Protein AF-A0A940FEA3-F1 (afdb_monomer_lite)

Structure (mmCIF, N/CA/C/O backbone):
data_AF-A0A940FEA3-F1
#
_entry.id   AF-A0A940FEA3-F1
#
loop_
_atom_site.group_PDB
_atom_site.id
_atom_site.type_symbol
_atom_site.label_atom_id
_atom_site.label_alt_id
_atom_site.label_comp_id
_atom_site.label_asym_id
_atom_site.label_entity_id
_atom_site.label_seq_id
_atom_site.pdbx_PDB_ins_code
_atom_site.Cartn_x
_atom_site.Cartn_y
_atom_site.Cartn_z
_atom_site.occupancy
_atom_site.B_iso_or_equiv
_atom_site.auth_seq_id
_atom_site.auth_comp_id
_atom_site.auth_asym_id
_atom_site.auth_atom_id
_atom_site.pdbx_PDB_model_num
ATOM 1 N N . VAL A 1 1 ? 3.876 -11.139 -5.359 1.00 53.81 1 VAL A N 1
ATOM 2 C CA . VAL A 1 1 ? 2.792 -10.205 -4.979 1.00 53.81 1 VAL A CA 1
ATOM 3 C C . VAL A 1 1 ? 2.624 -10.306 -3.474 1.00 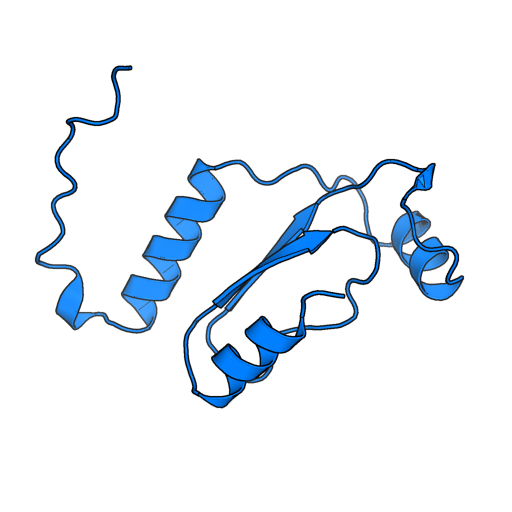53.81 1 VAL A C 1
ATOM 5 O O . VAL A 1 1 ? 2.268 -11.374 -3.001 1.00 53.81 1 VAL A O 1
ATOM 8 N N . ASN A 1 2 ? 2.935 -9.244 -2.728 1.00 60.75 2 ASN A N 1
ATOM 9 C CA . ASN A 1 2 ? 2.856 -9.226 -1.259 1.00 60.75 2 ASN A CA 1
ATOM 10 C C . ASN A 1 2 ? 1.552 -8.560 -0.764 1.00 60.75 2 ASN A C 1
ATOM 12 O O . ASN A 1 2 ? 1.538 -7.953 0.298 1.00 60.75 2 ASN A O 1
ATOM 16 N N . SER A 1 3 ? 0.454 -8.639 -1.531 1.00 77.25 3 SER A N 1
ATOM 17 C CA . SER A 1 3 ? -0.839 -8.023 -1.172 1.00 77.25 3 SER A CA 1
ATOM 18 C C . SER A 1 3 ? -1.688 -8.875 -0.221 1.00 77.25 3 SER A C 1
ATOM 20 O O . SER A 1 3 ? -2.644 -8.371 0.356 1.00 77.25 3 SER A O 1
ATOM 22 N N . GLY A 1 4 ? -1.341 -10.151 -0.011 1.00 87.19 4 GLY A N 1
ATOM 23 C CA . GLY A 1 4 ? -2.061 -11.043 0.908 1.00 87.19 4 GLY A CA 1
ATOM 24 C C . GLY A 1 4 ? -2.224 -10.464 2.324 1.00 87.19 4 GLY A C 1
ATOM 25 O O . GLY A 1 4 ? -3.357 -10.368 2.794 1.00 87.19 4 GLY A O 1
ATOM 26 N N . PRO A 1 5 ? -1.142 -10.003 2.983 1.00 91.31 5 PRO A N 1
ATOM 27 C CA . PRO A 1 5 ? -1.230 -9.353 4.292 1.00 91.31 5 PRO A CA 1
ATOM 28 C C . PRO A 1 5 ? -2.134 -8.115 4.312 1.00 91.31 5 PRO A C 1
ATOM 30 O O . PRO A 1 5 ? -2.871 -7.917 5.273 1.00 91.31 5 PRO A O 1
ATOM 33 N N . VAL A 1 6 ? -2.130 -7.320 3.237 1.00 92.12 6 VAL A N 1
ATOM 34 C CA . VAL A 1 6 ? -2.987 -6.130 3.105 1.00 92.12 6 VAL A CA 1
ATOM 35 C C . VAL A 1 6 ? -4.467 -6.523 3.106 1.00 92.12 6 VAL A C 1
ATOM 37 O O . VAL A 1 6 ? -5.273 -5.901 3.792 1.00 92.12 6 VAL A O 1
ATOM 40 N N . HIS A 1 7 ? -4.830 -7.592 2.394 1.00 92.06 7 HIS A N 1
ATOM 41 C CA . HIS A 1 7 ? -6.206 -8.092 2.391 1.00 92.06 7 HIS A CA 1
ATOM 42 C C . HIS A 1 7 ? -6.623 -8.682 3.738 1.00 92.06 7 HIS A C 1
ATOM 44 O O . HIS A 1 7 ? -7.767 -8.502 4.145 1.00 92.06 7 HIS A O 1
ATOM 50 N N . ILE A 1 8 ? -5.710 -9.351 4.446 1.00 94.38 8 ILE A N 1
ATOM 51 C CA . ILE A 1 8 ? -5.982 -9.848 5.800 1.00 94.38 8 ILE A CA 1
ATOM 52 C C . ILE A 1 8 ? -6.247 -8.674 6.747 1.00 94.38 8 ILE A C 1
ATOM 54 O O . ILE A 1 8 ? -7.244 -8.702 7.460 1.00 94.38 8 ILE A O 1
ATOM 58 N N . ALA A 1 9 ? -5.407 -7.635 6.718 1.00 94.75 9 ALA A N 1
ATOM 59 C CA . ALA A 1 9 ? -5.597 -6.429 7.521 1.00 94.75 9 ALA A CA 1
ATOM 60 C C . ALA A 1 9 ? -6.951 -5.758 7.230 1.00 94.75 9 ALA A C 1
ATOM 62 O O . ALA A 1 9 ? -7.700 -5.472 8.162 1.00 94.75 9 ALA A O 1
ATOM 63 N N . ALA A 1 10 ? -7.317 -5.616 5.951 1.00 94.69 10 ALA A N 1
ATOM 64 C CA . ALA A 1 10 ? -8.627 -5.102 5.556 1.00 94.69 10 ALA A CA 1
ATOM 65 C C . ALA A 1 10 ? -9.784 -5.974 6.079 1.00 94.69 10 ALA A C 1
ATOM 67 O O . ALA A 1 10 ? -10.760 -5.453 6.613 1.00 94.69 10 ALA A O 1
ATOM 68 N N . ALA A 1 11 ? -9.662 -7.304 5.992 1.00 95.62 11 ALA A N 1
ATOM 69 C CA . ALA A 1 11 ? -10.689 -8.240 6.454 1.00 95.62 11 ALA A CA 1
ATOM 70 C C . ALA A 1 11 ? -10.932 -8.183 7.972 1.00 95.62 11 ALA A C 1
ATOM 72 O O . ALA A 1 11 ? -12.039 -8.479 8.419 1.00 95.62 11 ALA A O 1
ATOM 73 N N . VAL A 1 12 ? -9.925 -7.794 8.759 1.00 96.31 12 VAL A N 1
ATOM 74 C CA . VAL A 1 12 ? -10.050 -7.591 10.213 1.00 96.31 12 VAL A CA 1
ATOM 75 C C . VAL A 1 12 ? -10.244 -6.119 10.599 1.00 96.31 12 VAL A C 1
ATOM 77 O O . VAL A 1 12 ? -10.112 -5.770 11.769 1.00 96.31 12 VAL A O 1
ATOM 80 N N . ASN A 1 13 ? -10.593 -5.266 9.628 1.00 94.94 13 ASN A N 1
ATOM 81 C CA . ASN A 1 13 ? -10.852 -3.835 9.798 1.00 94.94 13 ASN A CA 1
ATOM 82 C C . ASN A 1 13 ? -9.678 -3.049 10.416 1.00 94.94 13 ASN A C 1
ATOM 84 O O . ASN A 1 13 ? -9.874 -2.078 11.148 1.00 94.94 13 ASN A O 1
ATOM 88 N N . THR A 1 14 ? -8.451 -3.474 10.119 1.00 95.25 14 THR A N 1
ATOM 89 C CA . THR A 1 14 ? -7.237 -2.736 10.471 1.00 95.25 14 THR A CA 1
ATOM 90 C C . THR A 1 14 ? -6.947 -1.710 9.376 1.00 95.25 14 THR A C 1
ATOM 92 O O . THR A 1 14 ? -6.807 -2.118 8.220 1.00 95.25 14 THR A O 1
ATOM 95 N N . PRO A 1 15 ? -6.823 -0.407 9.694 1.00 95.06 15 PRO A N 1
ATOM 96 C CA . PRO A 1 15 ? -6.459 0.598 8.701 1.00 95.06 15 PRO A CA 1
ATOM 97 C C . PRO A 1 15 ? -5.078 0.322 8.096 1.00 95.06 15 PRO A C 1
ATOM 99 O O . PRO A 1 15 ? -4.172 -0.138 8.795 1.00 95.06 15 PRO A O 1
ATOM 102 N N . VAL A 1 16 ? -4.900 0.605 6.802 1.00 94.25 16 VAL A N 1
ATOM 103 C CA . VAL A 1 16 ? -3.663 0.262 6.075 1.00 94.25 16 VAL A CA 1
ATOM 104 C C . VAL A 1 16 ? -3.138 1.405 5.220 1.00 94.25 16 VAL A C 1
ATOM 106 O O . VAL A 1 16 ? -3.883 2.074 4.514 1.00 94.25 16 VAL A O 1
ATOM 109 N N . ILE A 1 17 ? -1.818 1.562 5.214 1.00 93.75 17 ILE A N 1
ATOM 110 C CA . ILE A 1 17 ? -1.109 2.345 4.202 1.00 93.75 17 ILE A CA 1
ATOM 111 C C . ILE A 1 17 ? -0.300 1.380 3.361 1.00 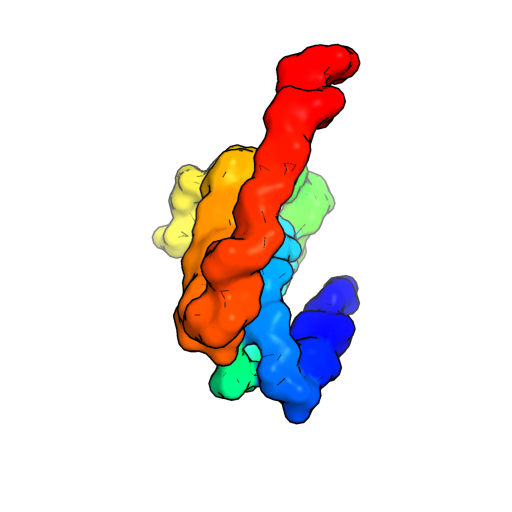93.75 17 ILE A C 1
ATOM 113 O O . ILE A 1 17 ? 0.398 0.516 3.897 1.00 93.75 17 ILE A O 1
ATOM 117 N N . VAL A 1 18 ? -0.424 1.503 2.042 1.00 90.94 18 VAL A N 1
ATOM 118 C CA . VAL A 1 18 ? 0.157 0.540 1.113 1.00 90.94 18 VAL A CA 1
ATOM 119 C C . VAL A 1 18 ? 1.057 1.233 0.108 1.00 90.94 18 VAL A C 1
ATOM 121 O O . VAL A 1 18 ? 0.646 2.161 -0.580 1.00 90.94 18 VAL A O 1
ATOM 124 N N . LEU A 1 19 ? 2.288 0.735 0.003 1.00 89.44 19 LEU A N 1
ATOM 125 C CA . LEU A 1 19 ? 3.237 1.127 -1.031 1.00 89.44 19 LEU A CA 1
ATOM 126 C C . LEU A 1 19 ? 3.167 0.101 -2.164 1.00 89.44 19 LEU A C 1
ATOM 128 O O . LEU A 1 19 ? 3.588 -1.048 -1.995 1.00 89.44 19 LEU A O 1
ATOM 132 N N . TYR A 1 20 ? 2.640 0.501 -3.318 1.00 87.69 20 TYR A N 1
ATOM 133 C CA . TYR A 1 20 ? 2.563 -0.353 -4.495 1.00 87.69 20 TYR A CA 1
ATOM 134 C C . TYR A 1 20 ? 3.570 0.054 -5.559 1.00 87.69 20 TYR A C 1
ATOM 136 O O . TYR A 1 20 ? 3.480 1.109 -6.180 1.00 87.69 20 TYR A O 1
ATOM 144 N N . ALA A 1 21 ? 4.486 -0.868 -5.842 1.00 86.25 21 ALA A N 1
ATOM 145 C CA . ALA A 1 21 ? 5.272 -0.811 -7.059 1.00 86.25 21 ALA A CA 1
ATOM 146 C C . ALA A 1 21 ? 4.333 -0.820 -8.273 1.00 86.25 21 ALA A C 1
ATOM 148 O O . ALA A 1 21 ? 3.383 -1.613 -8.322 1.00 86.25 21 ALA A O 1
ATOM 149 N N . LEU A 1 22 ? 4.664 -0.035 -9.296 1.00 82.69 22 LEU A N 1
ATOM 150 C CA . LEU A 1 22 ? 3.981 -0.006 -10.597 1.00 82.69 22 LEU A CA 1
ATOM 151 C C . LEU A 1 22 ? 4.214 -1.273 -11.449 1.00 82.69 22 LEU A C 1
ATOM 153 O O . LEU A 1 22 ? 4.395 -1.233 -12.660 1.00 82.69 22 LEU A O 1
ATOM 157 N N . THR A 1 23 ? 4.201 -2.441 -10.811 1.00 76.81 23 THR A N 1
ATOM 158 C CA . THR A 1 23 ? 4.293 -3.759 -11.449 1.00 76.81 23 THR A CA 1
ATOM 159 C C . THR A 1 23 ? 2.968 -4.513 -11.426 1.00 76.81 23 THR A C 1
ATOM 161 O O . THR A 1 23 ? 2.792 -5.422 -12.233 1.00 76.81 23 THR A O 1
ATOM 164 N N . ASN A 1 24 ? 2.032 -4.160 -10.533 1.00 70.62 24 ASN A N 1
ATOM 165 C CA . ASN A 1 24 ? 0.670 -4.708 -10.514 1.00 70.62 24 ASN A CA 1
ATOM 166 C C . ASN A 1 24 ? -0.298 -3.895 -9.610 1.00 70.62 24 ASN A C 1
ATOM 168 O O . ASN A 1 24 ? -0.648 -4.366 -8.525 1.00 70.62 24 ASN A O 1
ATOM 172 N N . PRO A 1 25 ? -0.768 -2.705 -10.029 1.00 69.94 25 PRO A N 1
ATOM 173 C CA . PRO A 1 25 ? -1.678 -1.848 -9.251 1.00 69.94 25 PRO A CA 1
ATOM 174 C C . PRO A 1 25 ? -3.134 -2.364 -9.127 1.00 69.94 25 PRO A C 1
ATOM 176 O O . PRO A 1 25 ? -4.036 -1.605 -8.795 1.00 69.94 25 PRO A O 1
ATOM 179 N N . GLN A 1 26 ? -3.410 -3.646 -9.391 1.00 73.25 26 GLN A N 1
ATOM 180 C CA . GLN A 1 26 ? -4.778 -4.190 -9.499 1.00 73.25 26 GLN A CA 1
ATOM 181 C C . GLN A 1 26 ? -5.384 -4.665 -8.162 1.00 73.25 26 GLN A C 1
ATOM 183 O O . GLN A 1 26 ? -6.462 -5.259 -8.143 1.00 73.25 26 GLN A O 1
ATOM 188 N N . HIS A 1 27 ? -4.708 -4.429 -7.036 1.00 78.44 27 HIS A N 1
ATOM 189 C CA . HIS A 1 27 ? -5.144 -4.882 -5.716 1.00 78.44 27 HIS A CA 1
ATOM 190 C C . HIS A 1 27 ? -5.294 -3.688 -4.784 1.00 78.44 27 HIS A C 1
ATOM 192 O O . HIS A 1 27 ? -4.302 -3.112 -4.369 1.00 78.44 27 HIS A O 1
ATOM 198 N N . ILE A 1 28 ? -6.531 -3.323 -4.462 1.00 85.38 28 ILE A N 1
ATOM 199 C CA . ILE A 1 28 ? -6.852 -2.209 -3.564 1.00 85.38 28 ILE A CA 1
ATOM 200 C C . ILE A 1 28 ? -7.487 -2.791 -2.291 1.00 85.38 28 ILE A C 1
ATOM 202 O O . ILE A 1 28 ? -8.318 -3.702 -2.404 1.00 85.38 28 ILE A O 1
ATOM 206 N N . PRO A 1 29 ? -7.112 -2.321 -1.084 1.00 90.44 29 PRO A N 1
ATOM 207 C CA . PRO A 1 29 ? -7.816 -2.680 0.144 1.00 90.44 29 PRO A CA 1
ATOM 208 C C . PRO A 1 29 ? -9.301 -2.312 0.032 1.00 90.44 29 PRO A C 1
ATOM 210 O O . PRO A 1 29 ? -9.647 -1.177 -0.289 1.00 90.44 29 PRO A O 1
ATOM 213 N N . TRP A 1 30 ? -10.192 -3.271 0.277 1.00 93.31 30 TRP A N 1
ATOM 214 C CA . TRP A 1 30 ? -11.631 -3.067 0.112 1.00 93.31 30 TRP A CA 1
ATOM 215 C C . TRP A 1 30 ? -12.307 -2.767 1.448 1.00 93.31 30 TRP A C 1
ATOM 217 O O . TRP A 1 30 ? -12.121 -3.516 2.404 1.00 93.31 30 TRP A O 1
ATOM 227 N N . MET A 1 31 ? -13.134 -1.715 1.482 1.00 94.00 31 MET A N 1
ATOM 228 C CA . MET A 1 31 ? -13.981 -1.344 2.629 1.00 94.00 31 MET A CA 1
ATOM 229 C C . MET A 1 31 ? -13.236 -1.180 3.969 1.00 94.00 31 MET A C 1
ATOM 231 O O . MET A 1 31 ? -13.759 -1.532 5.022 1.00 94.00 31 MET A O 1
ATOM 235 N N . VAL A 1 32 ? -12.035 -0.609 3.942 1.00 95.31 32 VAL A N 1
ATOM 236 C CA . VAL A 1 32 ? -11.278 -0.237 5.145 1.00 95.31 32 VAL A CA 1
ATOM 237 C C . VAL A 1 32 ? -10.666 1.146 4.947 1.00 95.31 32 VAL A C 1
ATOM 239 O O . VAL A 1 32 ? -10.413 1.530 3.805 1.00 95.31 32 VAL A O 1
ATOM 242 N N . GLU A 1 33 ? -10.414 1.897 6.021 1.00 95.81 33 GLU A N 1
ATOM 243 C CA . GLU A 1 33 ? -9.672 3.160 5.916 1.00 95.81 33 GLU A CA 1
ATOM 244 C C . GLU A 1 33 ? -8.263 2.867 5.388 1.00 95.81 33 GLU A C 1
ATOM 246 O O . GLU A 1 33 ? -7.515 2.076 5.976 1.00 95.81 33 GLU A O 1
ATOM 251 N N . ASN A 1 34 ? -7.923 3.452 4.240 1.00 94.31 34 ASN A N 1
ATOM 252 C CA . ASN A 1 34 ? -6.649 3.191 3.597 1.00 94.31 34 ASN A CA 1
ATOM 253 C C . ASN A 1 34 ? -6.128 4.360 2.768 1.00 94.31 34 ASN A C 1
ATOM 255 O O . ASN A 1 34 ? -6.881 5.232 2.342 1.00 94.31 34 ASN A O 1
ATOM 259 N N . GLU A 1 35 ? -4.825 4.322 2.511 1.00 93.88 35 GLU A N 1
ATOM 260 C CA . GLU A 1 35 ? -4.167 5.170 1.524 1.00 93.88 35 GLU A CA 1
ATOM 261 C C . GLU A 1 35 ? -3.122 4.372 0.746 1.00 93.88 35 GLU A C 1
ATOM 263 O O . GLU A 1 35 ? -2.502 3.436 1.264 1.00 93.88 35 GLU A O 1
ATOM 268 N N . ILE A 1 36 ? -2.959 4.729 -0.526 1.00 90.75 36 ILE A N 1
ATOM 269 C CA . ILE A 1 36 ? -2.124 4.004 -1.474 1.00 90.75 36 ILE A CA 1
ATOM 270 C C . ILE A 1 36 ? -1.123 4.972 -2.083 1.00 90.75 36 ILE A C 1
ATOM 272 O O . ILE A 1 36 ? -1.511 5.953 -2.713 1.00 90.75 36 ILE A O 1
ATOM 276 N N . PHE A 1 37 ? 0.155 4.632 -1.963 1.00 90.19 37 PHE A N 1
ATOM 277 C CA . PHE A 1 37 ? 1.231 5.306 -2.672 1.00 90.19 37 PHE A CA 1
ATOM 278 C C . PHE A 1 37 ? 1.771 4.388 -3.752 1.00 90.19 37 PHE A C 1
ATOM 280 O O . PHE A 1 37 ? 2.242 3.282 -3.473 1.00 90.19 37 PHE A O 1
ATOM 287 N N . TYR A 1 38 ? 1.715 4.857 -4.990 1.00 87.94 38 TYR A N 1
ATOM 288 C CA . TYR A 1 38 ? 2.385 4.192 -6.093 1.00 87.94 38 TYR A CA 1
ATOM 289 C C . TYR A 1 38 ? 3.830 4.674 -6.185 1.00 87.94 38 TYR A C 1
ATOM 291 O O . TYR A 1 38 ? 4.112 5.824 -5.866 1.00 87.94 38 TYR A O 1
ATOM 299 N N . PHE A 1 39 ? 4.741 3.802 -6.613 1.00 88.50 39 PHE A N 1
ATOM 300 C CA . PHE A 1 39 ? 6.129 4.182 -6.870 1.00 88.50 39 PHE A CA 1
ATOM 301 C C . PHE A 1 39 ? 6.685 3.470 -8.112 1.00 88.50 39 PHE A C 1
ATOM 303 O O . PHE A 1 39 ? 6.293 2.328 -8.409 1.00 88.50 39 PHE A O 1
ATOM 310 N N . PRO A 1 40 ? 7.595 4.125 -8.853 1.00 88.12 40 PRO A N 1
ATOM 311 C CA . PRO A 1 40 ? 8.139 3.584 -10.086 1.00 88.12 40 PRO A CA 1
ATOM 312 C C . PRO A 1 40 ? 9.110 2.440 -9.799 1.00 88.12 40 PRO A C 1
ATOM 314 O O . PRO A 1 40 ? 9.733 2.354 -8.742 1.00 88.12 40 PRO A O 1
ATOM 317 N N . VAL A 1 41 ? 9.273 1.559 -10.778 1.00 87.19 41 VAL A N 1
ATOM 318 C CA . VAL A 1 41 ? 10.314 0.529 -10.762 1.00 87.19 41 VAL A CA 1
ATOM 319 C C . VAL A 1 41 ? 11.205 0.679 -11.984 1.00 87.19 41 VAL A C 1
ATOM 321 O O . VAL A 1 41 ? 10.797 1.274 -12.983 1.00 87.19 41 VAL A O 1
ATOM 324 N N . ALA A 1 42 ? 12.409 0.114 -11.911 1.00 88.75 42 ALA A N 1
ATOM 325 C CA . ALA A 1 42 ? 13.297 0.026 -13.061 1.00 88.75 42 ALA A CA 1
ATOM 326 C C . ALA A 1 42 ? 12.606 -0.696 -14.234 1.00 88.75 42 ALA A C 1
ATOM 328 O O . ALA A 1 42 ? 11.773 -1.584 -14.023 1.00 88.75 42 ALA A O 1
ATOM 329 N N . GLU A 1 43 ? 12.941 -0.308 -15.465 1.00 86.75 43 GLU A N 1
ATOM 330 C CA . GLU A 1 43 ? 12.261 -0.767 -16.684 1.00 86.75 43 GLU A CA 1
ATOM 331 C C . GLU A 1 43 ? 12.281 -2.300 -16.812 1.00 86.75 43 GLU A C 1
ATOM 333 O O . GLU A 1 43 ? 11.286 -2.920 -17.178 1.00 86.75 43 GLU A O 1
ATOM 338 N N . GLU A 1 44 ? 13.380 -2.939 -16.415 1.00 90.44 44 GLU A N 1
ATOM 339 C CA . GLU A 1 44 ? 13.547 -4.392 -16.419 1.00 90.44 44 GLU A CA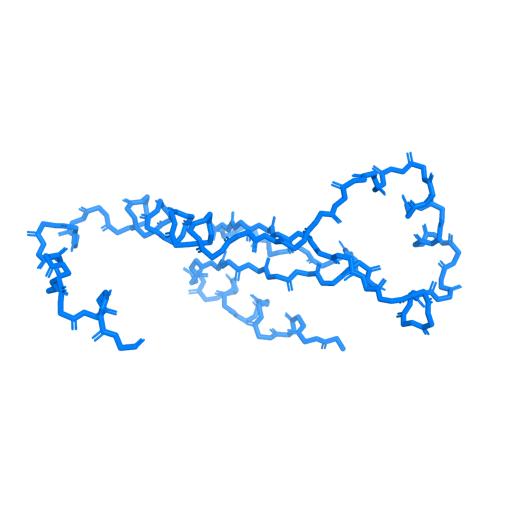 1
ATOM 340 C C . GLU A 1 44 ? 12.642 -5.134 -15.420 1.00 90.44 44 GLU A C 1
ATOM 342 O O . GLU A 1 44 ? 12.408 -6.335 -15.577 1.00 90.44 44 GLU A O 1
ATOM 347 N N . LEU A 1 45 ? 12.127 -4.431 -14.406 1.00 88.25 45 LEU A N 1
ATOM 348 C CA . LEU A 1 45 ? 11.216 -4.964 -13.391 1.00 88.25 45 LEU A CA 1
ATOM 349 C C . LEU A 1 45 ? 9.745 -4.690 -13.717 1.00 88.25 45 LEU A C 1
ATOM 351 O O . LEU A 1 45 ? 8.866 -5.220 -13.030 1.00 88.25 45 LEU A O 1
ATOM 355 N N . LYS A 1 46 ? 9.455 -3.877 -14.741 1.00 86.75 46 LYS A N 1
ATOM 356 C CA . LYS A 1 46 ? 8.080 -3.589 -15.147 1.00 86.75 46 LYS A CA 1
AT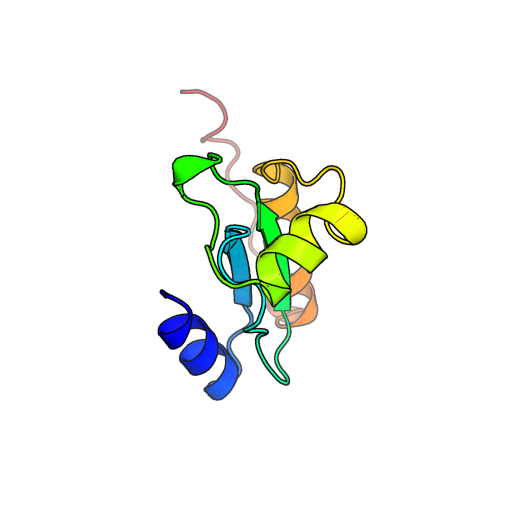OM 357 C C . LYS A 1 46 ? 7.365 -4.847 -15.624 1.00 86.75 46 LYS A C 1
ATOM 359 O O . LYS A 1 46 ? 7.946 -5.805 -16.141 1.00 86.75 46 LYS A O 1
ATOM 364 N N . SER A 1 47 ? 6.048 -4.839 -15.449 1.00 85.44 47 SER A N 1
ATOM 365 C CA . SER A 1 47 ? 5.222 -5.963 -15.866 1.00 85.44 47 SER A CA 1
ATOM 366 C C . SER A 1 47 ? 5.180 -6.095 -17.381 1.00 85.44 47 SER A C 1
ATOM 368 O O . SER A 1 47 ? 4.942 -5.132 -18.105 1.00 85.44 47 SER A O 1
ATOM 370 N N . LYS A 1 48 ? 5.308 -7.332 -17.863 1.00 86.88 48 LYS A N 1
ATOM 371 C CA . LYS A 1 48 ? 5.096 -7.660 -19.278 1.00 86.88 48 LYS A CA 1
ATOM 372 C C . LYS A 1 48 ? 3.613 -7.750 -19.649 1.00 86.88 48 LYS A C 1
ATOM 374 O O . LYS A 1 48 ? 3.307 -7.907 -20.824 1.00 86.88 48 LYS A O 1
ATOM 379 N N . ASN A 1 49 ? 2.699 -7.655 -18.681 1.00 89.06 49 ASN A N 1
ATOM 380 C CA . ASN A 1 49 ? 1.263 -7.658 -18.939 1.00 89.06 49 ASN A CA 1
ATOM 381 C C . ASN A 1 49 ? 0.860 -6.440 -19.791 1.00 89.06 49 ASN A C 1
ATOM 383 O O . ASN A 1 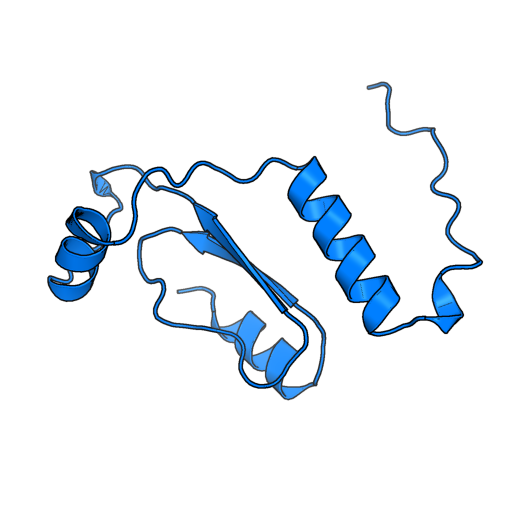49 ? 1.143 -5.304 -19.421 1.00 89.06 49 ASN A O 1
ATOM 387 N N . GLU A 1 50 ? 0.179 -6.679 -20.913 1.00 89.12 50 GLU A N 1
ATOM 388 C CA . GLU A 1 50 ? -0.161 -5.636 -21.893 1.00 89.12 50 GLU A CA 1
ATOM 389 C C . GLU A 1 50 ? -1.064 -4.542 -21.321 1.00 89.12 50 GLU A C 1
ATOM 391 O O . GLU A 1 50 ? -0.863 -3.366 -21.616 1.00 89.12 50 GLU A O 1
ATOM 396 N N . VAL A 1 51 ? -2.016 -4.910 -20.456 1.00 86.69 51 VAL A N 1
ATOM 397 C CA . VAL A 1 51 ? -2.891 -3.940 -19.784 1.00 86.69 51 VAL A CA 1
ATOM 398 C C . VAL A 1 51 ? -2.049 -3.015 -18.914 1.00 86.69 51 VAL A C 1
ATOM 400 O O . VAL A 1 51 ? -2.198 -1.801 -18.986 1.00 86.69 51 VAL A O 1
ATOM 403 N N . LEU A 1 52 ? -1.113 -3.566 -18.141 1.00 83.50 52 LEU A N 1
ATOM 404 C CA . LEU A 1 52 ? -0.240 -2.764 -17.288 1.00 83.50 52 LEU A CA 1
ATOM 405 C C . LEU A 1 52 ? 0.722 -1.885 -18.091 1.00 83.50 52 LEU A C 1
ATOM 407 O O . LEU A 1 52 ? 0.911 -0.735 -17.721 1.00 83.50 52 LEU A O 1
ATOM 411 N N . GLN A 1 53 ? 1.256 -2.367 -19.217 1.00 85.50 53 GLN A N 1
ATOM 412 C CA . GLN A 1 53 ? 2.063 -1.532 -20.115 1.00 85.50 53 GLN A CA 1
ATOM 413 C C . GLN A 1 53 ? 1.252 -0.392 -20.737 1.00 85.50 53 GLN A C 1
ATOM 415 O O . GLN A 1 53 ? 1.770 0.705 -20.936 1.00 85.50 53 GLN A O 1
ATOM 420 N N . TYR A 1 54 ? -0.015 -0.641 -21.074 1.00 87.31 54 TYR A N 1
ATOM 421 C CA . TYR A 1 54 ? -0.902 0.400 -21.575 1.00 87.31 54 TYR A CA 1
ATOM 422 C C . TYR A 1 54 ? -1.161 1.462 -20.500 1.00 87.31 54 TYR A C 1
ATOM 424 O O . TYR A 1 54 ? -1.050 2.651 -20.793 1.00 87.31 54 TYR A O 1
ATOM 432 N N . LEU A 1 55 ? -1.451 1.039 -19.264 1.00 83.44 55 LEU A N 1
ATOM 433 C CA . LEU A 1 55 ? -1.664 1.939 -18.129 1.00 83.44 55 LEU A CA 1
ATOM 434 C C . LEU A 1 55 ? -0.407 2.754 -17.802 1.00 83.44 55 LEU A C 1
ATOM 436 O O . LEU A 1 55 ? -0.513 3.968 -17.666 1.00 83.44 55 LEU A O 1
ATOM 440 N N . ASP A 1 56 ? 0.7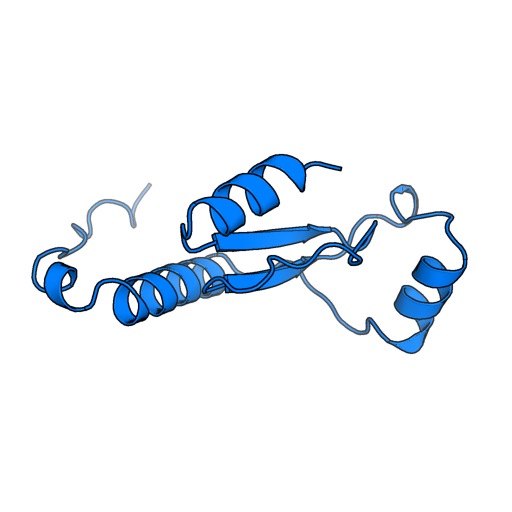65 2.117 -17.748 1.00 81.12 56 ASP A N 1
ATOM 441 C CA . ASP A 1 56 ? 2.064 2.776 -17.530 1.00 81.12 56 ASP A CA 1
ATOM 442 C C . ASP A 1 56 ? 2.320 3.875 -18.572 1.00 81.12 56 ASP A C 1
ATOM 444 O O . ASP A 1 56 ? 2.727 4.978 -18.239 1.00 81.12 56 ASP A O 1
ATOM 448 N N . LYS A 1 57 ? 1.998 3.616 -19.846 1.00 82.69 57 LYS A N 1
ATOM 449 C CA . LYS A 1 57 ? 2.238 4.574 -20.938 1.00 82.69 57 LYS A CA 1
ATOM 450 C C . LYS A 1 57 ? 1.225 5.718 -21.022 1.00 82.69 57 LYS A C 1
ATOM 452 O O . LYS A 1 57 ? 1.572 6.779 -21.533 1.00 82.69 57 LYS A O 1
ATOM 457 N N . HIS A 1 58 ? -0.025 5.498 -20.612 1.00 82.00 58 HIS A N 1
ATOM 458 C CA . HIS A 1 58 ? -1.126 6.428 -20.917 1.00 82.00 58 HIS A CA 1
ATOM 459 C C . HIS A 1 58 ? -1.815 7.025 -19.693 1.00 82.00 58 HIS A C 1
ATOM 461 O O . HIS A 1 58 ? -2.486 8.044 -19.831 1.00 82.00 58 HIS A O 1
ATOM 467 N N . ILE A 1 59 ? -1.714 6.384 -18.529 1.00 74.31 59 ILE A N 1
ATOM 468 C CA . ILE A 1 59 ? -2.474 6.765 -17.330 1.00 74.31 59 ILE A CA 1
ATOM 469 C C . ILE A 1 59 ? -1.539 7.124 -16.181 1.00 74.31 59 ILE A C 1
ATOM 471 O O . ILE A 1 59 ? -1.783 8.095 -15.471 1.00 74.31 59 ILE A O 1
ATOM 475 N N . ILE A 1 60 ? -0.473 6.353 -15.996 1.00 71.56 60 ILE A N 1
ATOM 476 C CA . ILE A 1 60 ? 0.449 6.519 -14.879 1.00 71.56 60 ILE A CA 1
ATOM 477 C C . ILE A 1 60 ? 1.595 7.426 -15.333 1.00 71.56 60 ILE A C 1
ATOM 479 O O . ILE A 1 60 ? 2.619 6.963 -15.819 1.00 71.56 60 ILE A O 1
ATOM 483 N N . GLN A 1 61 ? 1.382 8.738 -15.232 1.00 62.38 61 GLN A N 1
ATOM 484 C CA . GLN A 1 61 ? 2.406 9.753 -15.496 1.00 62.38 61 GLN A CA 1
ATOM 485 C C . GLN A 1 61 ? 3.034 10.222 -14.177 1.00 62.38 61 GLN A C 1
ATOM 487 O O . GLN A 1 61 ? 2.344 10.306 -13.163 1.00 62.38 61 GLN A O 1
ATOM 492 N N . ASP A 1 62 ? 4.341 10.499 -14.202 1.00 65.56 62 ASP A N 1
ATOM 493 C CA . ASP A 1 62 ? 5.084 11.221 -13.156 1.00 65.56 62 ASP A CA 1
ATOM 494 C C . ASP A 1 62 ? 4.886 10.701 -11.723 1.00 65.56 62 ASP A C 1
ATOM 496 O O . ASP A 1 62 ? 4.663 11.454 -10.777 1.00 65.56 62 ASP A O 1
ATOM 500 N N . THR A 1 63 ? 4.960 9.380 -11.545 1.00 73.94 63 THR A N 1
ATOM 501 C CA . THR A 1 63 ? 4.959 8.786 -10.205 1.00 73.94 63 THR A CA 1
ATOM 502 C C . THR A 1 63 ? 6.386 8.718 -9.676 1.00 73.94 63 THR A C 1
ATOM 504 O O . THR A 1 63 ? 7.217 7.996 -10.226 1.00 73.94 63 THR A O 1
ATOM 507 N N . GLU A 1 64 ? 6.665 9.446 -8.601 1.00 84.88 64 GLU A N 1
ATOM 508 C CA . GLU A 1 64 ? 7.936 9.393 -7.878 1.00 84.88 64 GLU A CA 1
ATOM 509 C C . GLU A 1 64 ? 7.824 8.505 -6.635 1.00 84.88 64 GLU A C 1
ATOM 511 O O . GLU A 1 64 ? 6.739 8.072 -6.242 1.00 84.88 64 GLU A O 1
ATOM 516 N N . PHE A 1 65 ? 8.962 8.198 -6.011 1.00 88.75 65 PHE A N 1
ATOM 517 C CA . PHE A 1 65 ? 8.926 7.574 -4.694 1.00 88.75 65 PHE A CA 1
ATOM 518 C C . PHE A 1 65 ? 8.316 8.557 -3.688 1.00 88.75 65 PHE A C 1
ATOM 520 O O . PHE A 1 65 ? 8.768 9.700 -3.625 1.00 88.75 65 PHE A O 1
ATOM 527 N N . PRO A 1 66 ? 7.321 8.136 -2.888 1.00 89.69 66 PRO A N 1
ATOM 528 C CA . PRO A 1 66 ? 6.739 9.011 -1.881 1.00 89.69 66 PRO A CA 1
ATOM 529 C C . PRO A 1 66 ? 7.800 9.419 -0.855 1.00 89.69 66 PRO A C 1
ATOM 531 O O . PRO A 1 66 ? 8.568 8.582 -0.374 1.00 89.69 66 PRO A O 1
ATOM 534 N N . GLU A 1 67 ? 7.821 10.700 -0.490 1.00 93.06 67 GLU A N 1
ATOM 535 C CA . GLU A 1 67 ? 8.676 11.186 0.589 1.00 93.06 67 GLU A CA 1
ATOM 536 C C . GLU A 1 67 ? 8.267 10.572 1.934 1.00 93.06 67 GLU A C 1
ATOM 538 O O . GLU A 1 67 ? 7.083 10.383 2.226 1.00 93.06 67 GLU A O 1
ATOM 543 N N . ASN A 1 68 ? 9.245 10.322 2.807 1.00 93.88 68 ASN A N 1
ATOM 544 C CA . ASN A 1 68 ? 8.989 9.749 4.131 1.00 93.88 68 ASN A CA 1
ATOM 545 C C . ASN A 1 68 ? 8.001 10.591 4.949 1.00 93.88 68 ASN A C 1
ATOM 547 O O . ASN A 1 68 ? 7.146 10.034 5.637 1.00 93.88 68 ASN A O 1
ATOM 551 N N . GLN A 1 69 ? 8.094 11.922 4.856 1.00 93.94 69 GLN A N 1
ATOM 552 C CA . GLN A 1 69 ? 7.210 12.821 5.593 1.00 93.94 69 GLN A CA 1
ATOM 553 C C . GLN A 1 69 ? 5.753 12.659 5.153 1.00 93.94 69 GLN A C 1
ATOM 555 O O . GLN A 1 69 ? 4.868 12.570 5.998 1.00 93.94 69 GLN A O 1
ATOM 560 N N . LEU A 1 70 ? 5.514 12.507 3.848 1.00 93.25 70 LEU A N 1
ATOM 561 C CA . LEU A 1 70 ? 4.179 12.275 3.303 1.00 93.25 70 LEU A CA 1
ATOM 562 C C . LEU A 1 70 ? 3.566 10.978 3.850 1.00 93.25 70 LEU A C 1
ATOM 564 O O . LEU A 1 70 ? 2.388 10.948 4.205 1.00 93.25 70 LEU A O 1
ATOM 568 N N . ILE A 1 71 ? 4.369 9.917 3.971 1.00 94.06 71 ILE A N 1
ATOM 569 C CA . ILE A 1 71 ? 3.927 8.643 4.555 1.00 94.06 71 ILE A CA 1
ATOM 570 C C . ILE A 1 71 ? 3.582 8.823 6.039 1.00 94.06 71 ILE A C 1
ATOM 572 O O . ILE A 1 71 ? 2.547 8.335 6.491 1.00 94.06 71 ILE A O 1
ATOM 576 N N . ILE A 1 72 ? 4.417 9.535 6.802 1.00 94.75 72 ILE A N 1
ATOM 577 C CA . ILE A 1 72 ? 4.176 9.802 8.229 1.00 94.75 72 ILE A CA 1
ATOM 578 C C . ILE A 1 72 ? 2.888 10.605 8.419 1.00 94.75 72 ILE A C 1
ATOM 580 O O . ILE A 1 72 ? 2.039 10.225 9.226 1.00 94.75 72 ILE A O 1
ATOM 584 N N . ASP A 1 73 ? 2.707 11.676 7.653 1.00 95.25 73 ASP A N 1
ATOM 585 C CA . ASP A 1 73 ? 1.522 12.531 7.733 1.00 95.25 73 ASP A CA 1
ATOM 586 C C . ASP A 1 73 ? 0.246 11.732 7.451 1.00 95.25 73 ASP A C 1
ATOM 588 O O . ASP A 1 73 ? -0.769 11.883 8.135 1.00 95.25 73 ASP A O 1
ATOM 592 N N . SER A 1 74 ? 0.334 10.812 6.497 1.00 95.25 74 SER A N 1
ATOM 593 C CA . SER A 1 74 ? -0.730 9.890 6.109 1.00 95.25 74 SER A CA 1
ATOM 594 C C . SER A 1 74 ? -1.071 8.888 7.207 1.00 95.25 74 SER A C 1
ATOM 596 O O . SER A 1 74 ? -2.249 8.700 7.526 1.00 95.25 74 SER A O 1
ATOM 598 N N . ILE A 1 75 ? -0.053 8.304 7.855 1.00 94.31 75 ILE A N 1
ATOM 599 C CA . ILE A 1 75 ? -0.228 7.437 9.031 1.00 94.31 75 ILE A CA 1
ATOM 600 C C . ILE A 1 75 ? -0.972 8.207 10.118 1.00 94.31 75 ILE A C 1
ATOM 602 O O . ILE A 1 75 ? -2.003 7.751 10.614 1.00 94.31 75 ILE A O 1
ATOM 606 N N . MET A 1 76 ? -0.484 9.399 10.459 1.00 94.62 76 MET A N 1
ATOM 607 C CA . MET A 1 76 ? -1.064 10.215 11.522 1.00 94.62 76 MET A CA 1
ATOM 608 C C . MET A 1 76 ? -2.498 10.630 11.193 1.00 94.62 76 MET A C 1
ATOM 610 O O . MET A 1 76 ? -3.358 10.621 12.073 1.00 94.62 76 MET A O 1
ATOM 614 N N . ARG A 1 77 ? -2.784 10.963 9.932 1.00 94.31 77 ARG A N 1
ATOM 615 C CA . ARG A 1 77 ? -4.131 11.292 9.460 1.00 94.31 77 ARG A CA 1
ATOM 616 C C . ARG A 1 77 ? -5.082 10.108 9.632 1.00 94.31 77 ARG A C 1
ATOM 618 O O . ARG A 1 77 ? -6.127 10.274 10.251 1.00 94.31 77 ARG A O 1
ATOM 625 N N . ILE A 1 78 ? -4.713 8.924 9.147 1.00 94.25 78 ILE A N 1
ATOM 626 C CA . ILE A 1 78 ? -5.541 7.715 9.262 1.00 94.25 78 ILE A CA 1
ATOM 627 C C . ILE A 1 78 ? -5.765 7.332 10.730 1.00 94.25 78 ILE A C 1
ATOM 629 O O . ILE A 1 78 ? -6.899 7.067 11.128 1.00 94.25 78 ILE A O 1
ATOM 633 N N . LEU A 1 79 ? -4.722 7.362 11.564 1.00 92.12 79 LEU A N 1
ATOM 634 C CA . LEU A 1 79 ? -4.852 7.056 12.990 1.00 92.12 79 LEU A CA 1
ATOM 635 C C . LEU A 1 79 ? -5.789 8.034 13.706 1.00 92.12 79 LEU A C 1
ATOM 637 O O . LEU A 1 79 ? -6.621 7.598 14.497 1.00 92.12 79 LEU A O 1
ATOM 641 N N . ARG A 1 80 ? -5.710 9.335 13.399 1.00 91.75 80 ARG A N 1
ATOM 642 C CA . ARG A 1 80 ? -6.617 10.355 13.955 1.00 91.75 80 ARG A CA 1
ATOM 643 C C . ARG A 1 80 ? -8.066 10.147 13.519 1.00 91.75 80 ARG A C 1
ATOM 645 O O . ARG A 1 80 ? -8.968 10.360 14.324 1.00 91.75 80 ARG A O 1
ATOM 652 N N . THR A 1 81 ? -8.288 9.725 12.274 1.00 90.94 81 THR A N 1
ATOM 653 C CA . THR A 1 81 ? -9.625 9.420 11.743 1.00 90.94 81 THR A CA 1
ATOM 654 C C . THR A 1 81 ? -10.247 8.211 12.440 1.00 90.94 81 THR A C 1
ATOM 656 O O . THR A 1 81 ? -11.419 8.244 12.808 1.00 90.94 81 THR A O 1
ATOM 659 N N . VAL A 1 82 ? -9.471 7.140 12.625 1.00 91.62 82 VAL A N 1
ATOM 660 C CA . VAL A 1 82 ? -9.977 5.848 13.119 1.00 91.62 82 VAL A CA 1
ATOM 661 C C . VAL A 1 82 ? -10.008 5.787 14.651 1.00 91.62 82 VAL A C 1
ATOM 663 O O . VAL A 1 82 ? -10.911 5.179 15.226 1.00 91.62 82 VAL A O 1
ATOM 666 N N . TYR A 1 83 ? -9.053 6.434 15.326 1.00 88.81 83 TYR A N 1
ATOM 667 C CA . TYR A 1 83 ? -8.861 6.372 16.779 1.00 88.81 83 TYR A CA 1
ATOM 668 C C . TYR A 1 83 ? -8.764 7.774 17.417 1.00 88.81 83 TYR A C 1
ATOM 670 O O . TYR A 1 83 ? -7.743 8.113 18.022 1.00 88.81 83 TYR A O 1
ATOM 678 N N . PRO A 1 84 ? -9.824 8.601 17.340 1.00 80.00 84 PRO A N 1
ATOM 679 C CA . PRO A 1 84 ? -9.781 9.999 17.782 1.00 80.00 84 PRO A CA 1
ATOM 680 C C . PRO A 1 84 ? -9.457 10.173 19.276 1.00 80.00 84 PRO A C 1
ATOM 682 O O . PRO A 1 84 ? -8.860 11.172 19.664 1.00 80.00 84 PRO A O 1
ATOM 685 N N . SER A 1 85 ? -9.795 9.190 20.114 1.00 74.50 85 SER A N 1
ATOM 686 C CA . SER A 1 85 ? -9.600 9.231 21.571 1.00 74.50 85 SER A CA 1
ATOM 687 C C . SER A 1 85 ? -8.153 8.998 22.032 1.00 74.50 85 SER A C 1
ATOM 689 O O . SER A 1 85 ? -7.849 9.238 23.196 1.00 74.50 85 SER A O 1
ATOM 691 N N . ASN A 1 86 ? -7.267 8.513 21.152 1.00 61.84 86 ASN A N 1
ATOM 692 C CA . ASN A 1 86 ? -5.902 8.097 21.512 1.00 61.84 86 ASN A CA 1
ATOM 693 C C . ASN A 1 86 ? -4.838 9.169 21.205 1.00 61.84 86 ASN A C 1
ATOM 695 O O . ASN A 1 86 ? -3.666 8.983 21.511 1.00 61.84 86 ASN A O 1
ATOM 699 N N . VAL A 1 87 ? -5.228 10.294 20.599 1.00 56.88 87 VAL A N 1
ATOM 700 C CA . VAL A 1 87 ? -4.296 11.301 20.056 1.00 56.88 87 VAL A CA 1
ATOM 701 C C . VAL A 1 87 ? -3.824 12.302 21.122 1.00 56.88 87 VAL A C 1
ATOM 703 O O . VAL A 1 87 ? -2.825 12.985 20.922 1.00 56.88 87 VAL A O 1
ATOM 706 N N . GLU A 1 88 ? -4.480 12.371 22.284 1.00 55.47 88 GLU A N 1
ATOM 707 C CA . GLU A 1 88 ? -4.092 13.295 23.363 1.00 55.47 88 GLU A CA 1
ATOM 708 C C . GLU A 1 88 ? -2.832 12.868 24.148 1.00 55.47 88 GLU A C 1
ATOM 710 O O . GLU A 1 88 ? -2.417 13.599 25.045 1.00 55.47 88 GLU A O 1
ATOM 715 N N . GLN A 1 89 ? -2.188 11.731 23.834 1.00 49.97 89 GLN A N 1
ATOM 716 C CA . GLN A 1 89 ? -1.062 11.212 24.636 1.00 49.97 89 GLN A CA 1
ATOM 717 C C . GLN A 1 89 ? 0.276 11.009 23.909 1.00 49.97 89 GLN A C 1
ATOM 719 O O . GLN A 1 89 ? 1.285 10.827 24.587 1.00 49.97 89 GLN A O 1
ATOM 724 N N . ASP A 1 90 ? 0.349 11.137 22.582 1.00 49.78 90 ASP A N 1
ATOM 725 C CA . ASP A 1 90 ? 1.610 10.938 21.853 1.00 49.78 90 ASP A CA 1
ATOM 726 C C . ASP A 1 90 ? 2.325 12.269 21.571 1.00 49.78 90 ASP A C 1
ATOM 728 O O . ASP A 1 90 ? 2.343 12.789 20.453 1.00 49.78 90 ASP A O 1
ATOM 732 N N . GLN A 1 91 ? 2.964 12.825 22.605 1.00 49.12 91 GLN A N 1
ATOM 733 C CA . GLN A 1 91 ? 4.126 13.686 22.384 1.00 49.12 91 GLN A CA 1
ATOM 734 C C . GLN A 1 91 ? 5.291 12.793 21.940 1.00 49.12 91 GLN A C 1
ATOM 736 O O . GLN A 1 91 ? 5.900 12.108 22.760 1.00 49.12 91 GLN A O 1
ATOM 741 N N . TYR A 1 92 ? 5.606 12.789 20.642 1.00 48.50 92 TYR A N 1
ATOM 742 C CA . TYR A 1 92 ? 6.853 12.202 20.147 1.00 48.50 92 TYR A CA 1
ATOM 743 C C . TYR A 1 92 ? 8.033 12.875 20.871 1.00 48.50 92 TYR A C 1
ATOM 745 O O . TYR A 1 92 ? 8.155 14.100 20.787 1.00 48.50 92 TYR A O 1
ATOM 753 N N . PRO A 1 93 ? 8.909 12.141 21.581 1.00 42.91 93 PRO A N 1
ATOM 754 C CA . PRO A 1 93 ? 10.120 12.745 22.114 1.00 42.91 93 PRO A CA 1
ATOM 755 C C . PRO A 1 93 ? 11.006 13.182 20.938 1.00 42.91 93 PRO A C 1
ATOM 757 O O . PRO A 1 93 ? 11.321 12.376 20.065 1.00 42.91 93 PRO A O 1
ATOM 760 N N . GLU A 1 94 ? 11.427 14.450 20.919 1.00 51.84 94 GLU A N 1
ATOM 761 C CA . GLU A 1 94 ? 12.267 15.084 19.878 1.00 51.84 94 GLU A CA 1
ATOM 762 C C . GLU A 1 94 ? 13.673 14.452 19.703 1.00 51.84 94 GLU A C 1
ATOM 764 O O . GLU A 1 94 ? 14.544 15.006 19.036 1.00 51.84 94 GLU A O 1
ATOM 769 N N . SER A 1 95 ? 13.950 13.291 20.300 1.00 48.25 95 SER A N 1
ATOM 770 C CA . SER A 1 95 ? 15.303 12.751 20.461 1.00 48.25 95 SER A CA 1
ATOM 771 C C . SER A 1 95 ? 15.836 11.916 19.291 1.00 48.25 95 SER A C 1
ATOM 773 O O . SER A 1 95 ? 16.922 11.353 19.417 1.00 48.25 95 SER A O 1
ATOM 775 N N . LEU A 1 96 ? 15.136 11.834 18.155 1.00 45.59 96 LEU A N 1
ATOM 776 C CA . LEU A 1 96 ? 15.589 11.050 16.991 1.00 45.59 96 LEU A CA 1
ATOM 777 C C . LEU A 1 96 ? 15.972 11.892 15.763 1.00 45.59 96 LEU A C 1
ATOM 779 O O . LEU A 1 96 ? 16.345 11.331 14.738 1.00 45.59 96 LEU A O 1
ATOM 783 N N . SER A 1 97 ? 15.974 13.222 15.872 1.00 44.03 97 SER A N 1
ATOM 784 C CA . SER A 1 97 ? 16.350 14.131 14.773 1.00 44.03 97 SER A CA 1
ATOM 785 C C . SER A 1 97 ? 17.862 14.358 14.614 1.00 44.03 97 SER A C 1
ATOM 787 O O . SER A 1 97 ? 18.265 15.194 13.809 1.00 44.03 97 SER A O 1
ATOM 789 N N . SER A 1 98 ? 18.706 13.647 15.369 1.00 43.38 98 SER A N 1
ATOM 790 C CA . SER A 1 98 ? 20.159 13.868 15.373 1.00 43.38 98 SER A CA 1
ATOM 791 C C . SER A 1 98 ? 20.944 12.569 15.575 1.00 43.38 98 SER A C 1
ATOM 793 O O . SER A 1 98 ? 21.486 12.367 16.661 1.00 43.38 98 SER A O 1
ATOM 795 N N . GLN A 1 99 ? 21.025 11.708 14.554 1.00 37.53 99 GLN A N 1
ATOM 796 C CA . GLN A 1 99 ? 22.156 10.785 14.337 1.00 37.53 99 GLN A CA 1
ATOM 797 C C . GLN A 1 99 ? 22.412 10.588 12.846 1.00 37.53 99 GLN A C 1
ATOM 799 O O . GLN A 1 99 ? 21.420 10.451 12.098 1.00 37.53 99 GLN A O 1
#

pLDDT: mean 81.67, std 15.77, range [37.53, 96.31]

Sequence (99 aa):
VNSGPVHIAAAVNTPVIVLYALTNPQHIPWMVENEIFYFPVAEELKSKNEVLQYLDKHIIQDTEFPENQLIIDSIMRILRTVYPSNVEQDQYPESLSSQ

Foldseek 3Di:
DPCVVVQVCLVVQHEDEEEDELQDPPDDRPPHHYYYAYAYDDPVSHHPDPVSVVCVVPPDPDRHDDDPVVVVVSVVVSCCVVPVPPPVPDPPDPPPPPD

Secondary structure (DSSP, 8-state):
---HHHHHHHHTT--EEEEEETT-------SS-EEEEEE---GGGS---HHHHHHHHHT--S-PPPPHHHHHHHHHHHHHHH-GGGTTS----STTS--

Radius of gyration: 16.59 Å; chains: 1; bounding box: 36×26×46 Å